Protein AF-V6JXW6-F1 (afdb_monomer)

InterPro domains:
  IPR002477 Peptidoglycan binding-like [PF01471] (4-45)
  IPR036365 PGBD-like superfamily [SSF47090] (4-45)
  IPR036366 PGBD superfamily [G3DSA:1.10.101.10] (1-52)

Secondary structure (DSSP, 8-state):
---------THHHHHHHHHHHHHHHHHT--SS-TT---HHHHHHHHHH----

Solvent-accessible surface area (backbone atoms only — not comparable to full-atom values): 3318 Å² total; per-residue (Å²): 134,88,76,90,83,88,88,74,70,71,64,56,58,54,54,48,24,53,50,43,27,51,51,29,62,78,70,69,57,70,92,34,63,84,30,49,89,35,71,61,52,46,54,53,50,54,70,72,48,71,77,131

Mean predicted aligned error: 9.55 Å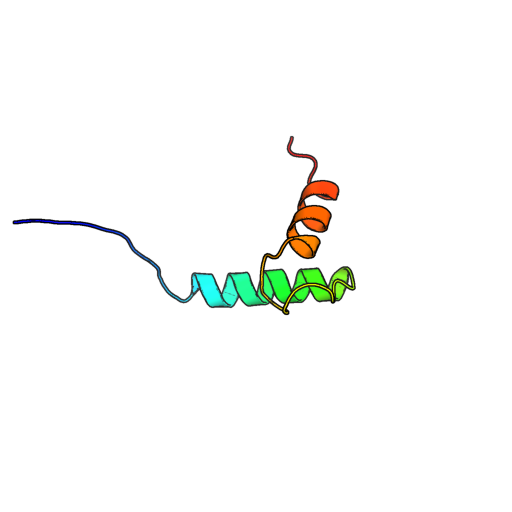

Nearest PDB structures (foldseek):
  2do1-assembly1_A  TM=3.984E-01  e=9.796E+00  Homo sapiens

Structure (mmCIF, N/CA/C/O backbone):
data_AF-V6JXW6-F1
#
_entry.id   AF-V6JXW6-F1
#
loop_
_atom_site.group_PDB
_atom_site.id
_atom_site.type_symbol
_atom_site.label_atom_id
_atom_site.label_alt_id
_atom_site.label_comp_id
_atom_site.label_asym_id
_atom_site.label_entity_id
_atom_site.label_seq_id
_atom_site.pdbx_PDB_ins_code
_atom_site.Cartn_x
_atom_site.Cartn_y
_atom_site.Cartn_z
_atom_site.occupancy
_atom_site.B_iso_or_equiv
_atom_site.auth_seq_id
_atom_site.auth_comp_id
_atom_site.auth_asym_id
_atom_site.auth_atom_id
_atom_site.pdbx_PDB_model_num
ATOM 1 N N . MET A 1 1 ? 8.969 29.476 -23.523 1.00 46.44 1 MET A N 1
ATOM 2 C CA . MET A 1 1 ? 7.634 29.346 -24.137 1.00 46.44 1 MET A CA 1
ATOM 3 C C . MET A 1 1 ? 7.302 27.870 -24.200 1.00 46.44 1 MET A C 1
ATOM 5 O O . MET A 1 1 ? 7.9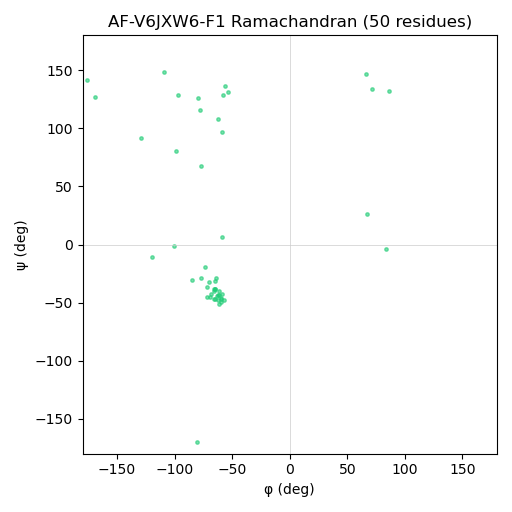40 27.200 -24.997 1.00 46.44 1 MET A O 1
ATOM 9 N N . ASN A 1 2 ? 6.309 27.447 -23.405 1.00 45.97 2 ASN A N 1
ATOM 10 C CA . ASN A 1 2 ? 5.439 26.284 -23.660 1.00 45.97 2 ASN A CA 1
ATOM 11 C C . ASN A 1 2 ? 6.112 24.897 -23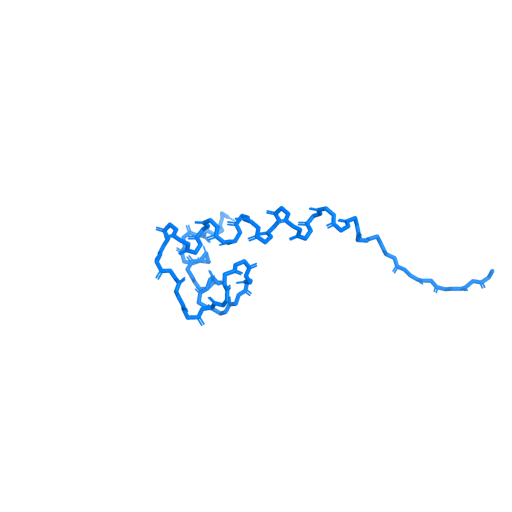.506 1.00 45.97 2 ASN A C 1
ATOM 13 O O . ASN A 1 2 ? 7.190 24.678 -24.032 1.00 45.97 2 ASN A O 1
ATOM 17 N N . LEU A 1 3 ? 5.544 23.894 -22.835 1.00 47.19 3 LEU A N 1
ATOM 18 C CA . LEU A 1 3 ? 4.182 23.681 -22.342 1.00 47.19 3 LEU A CA 1
ATOM 19 C C . LEU A 1 3 ? 4.252 22.444 -21.417 1.00 47.19 3 LEU A C 1
ATOM 21 O O . LEU A 1 3 ? 4.688 21.418 -21.922 1.00 47.19 3 LEU A O 1
ATOM 25 N N . TYR A 1 4 ? 3.776 22.532 -20.164 1.00 45.22 4 TYR A N 1
ATOM 26 C CA . TYR A 1 4 ? 3.170 21.409 -19.409 1.00 45.22 4 TYR A CA 1
ATOM 27 C C . TYR A 1 4 ? 4.083 20.209 -19.022 1.00 45.22 4 TYR A C 1
ATOM 29 O O . TYR A 1 4 ? 4.957 19.799 -19.770 1.00 45.22 4 TYR A O 1
ATOM 37 N N . ASP A 1 5 ? 3.923 19.510 -17.901 1.00 50.41 5 ASP A N 1
ATOM 38 C CA . ASP A 1 5 ? 3.141 19.698 -16.674 1.00 50.41 5 ASP A CA 1
ATOM 39 C C . ASP A 1 5 ? 3.523 18.532 -15.742 1.00 50.41 5 ASP A C 1
ATOM 41 O O . ASP A 1 5 ? 3.644 17.395 -16.195 1.00 50.41 5 ASP A O 1
ATOM 45 N N . ASP A 1 6 ? 3.629 18.836 -14.458 1.00 50.41 6 ASP A N 1
ATOM 46 C CA . ASP A 1 6 ? 3.476 17.934 -13.314 1.00 50.41 6 ASP A CA 1
ATOM 47 C C . ASP A 1 6 ? 4.632 17.081 -12.744 1.00 50.41 6 ASP A C 1
ATOM 49 O O . ASP A 1 6 ? 5.398 16.380 -13.409 1.00 50.41 6 ASP A O 1
ATOM 53 N N . GLN A 1 7 ? 4.684 17.197 -11.413 1.00 56.41 7 GLN A N 1
ATOM 54 C CA . GLN A 1 7 ? 5.556 16.596 -10.419 1.00 56.41 7 GLN A CA 1
ATOM 55 C C . GLN A 1 7 ? 5.112 15.165 -10.116 1.00 56.41 7 GLN A C 1
ATOM 57 O O . GLN A 1 7 ? 4.004 14.940 -9.640 1.00 56.41 7 GLN A O 1
ATOM 62 N N . ILE A 1 8 ? 6.015 14.197 -10.236 1.00 50.25 8 ILE A N 1
ATOM 63 C CA . ILE A 1 8 ? 5.866 12.933 -9.511 1.00 50.25 8 ILE A CA 1
ATOM 64 C C . ILE A 1 8 ? 7.191 12.685 -8.806 1.00 50.25 8 ILE A C 1
ATOM 66 O O . ILE A 1 8 ? 8.124 12.123 -9.377 1.00 50.25 8 ILE A O 1
ATOM 70 N N . ASP A 1 9 ? 7.284 13.151 -7.562 1.00 54.81 9 ASP A N 1
ATOM 71 C CA . ASP A 1 9 ? 8.325 12.721 -6.635 1.00 54.81 9 ASP A CA 1
ATOM 72 C C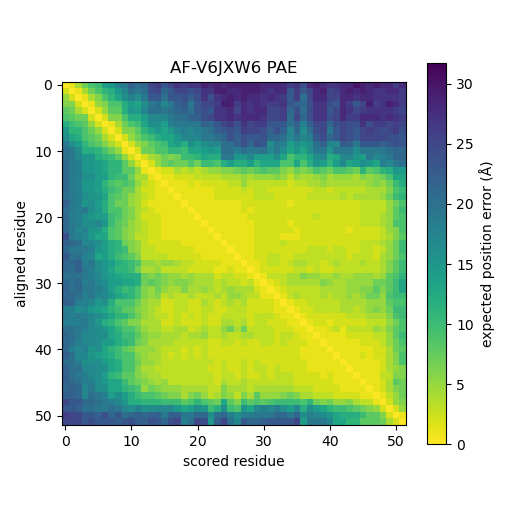 . ASP A 1 9 ? 8.186 11.201 -6.483 1.00 54.81 9 ASP A C 1
ATOM 74 O O . ASP A 1 9 ? 7.345 10.717 -5.725 1.00 54.81 9 ASP A O 1
ATOM 78 N N . GLY A 1 10 ? 8.970 10.426 -7.239 1.00 50.75 10 GLY A N 1
ATOM 79 C CA . GLY A 1 10 ? 8.927 8.954 -7.289 1.00 50.75 10 GLY A CA 1
ATOM 80 C C . GLY A 1 10 ? 9.164 8.235 -5.948 1.00 50.75 10 GLY A C 1
ATOM 81 O O . GLY A 1 10 ? 9.248 7.010 -5.905 1.00 50.75 10 GLY A O 1
ATOM 82 N N . ASP A 1 11 ? 9.264 8.972 -4.841 1.00 54.28 11 ASP A N 1
ATOM 83 C CA . ASP A 1 11 ? 9.167 8.448 -3.481 1.00 54.28 11 ASP A CA 1
ATOM 84 C C . ASP A 1 11 ? 7.723 8.156 -3.045 1.00 54.28 11 ASP A C 1
ATOM 86 O O . ASP A 1 11 ? 7.502 7.209 -2.287 1.00 54.28 11 ASP A O 1
ATOM 90 N N . TYR A 1 12 ? 6.724 8.874 -3.576 1.00 50.97 12 TYR A N 1
ATOM 91 C CA . TYR A 1 12 ? 5.314 8.586 -3.291 1.00 50.97 12 TYR A CA 1
ATOM 92 C C . TYR A 1 12 ? 4.899 7.218 -3.837 1.00 50.97 12 TYR A C 1
ATOM 94 O O . TYR A 1 12 ? 4.165 6.490 -3.176 1.00 50.97 12 TYR A O 1
ATOM 102 N N . THR A 1 13 ? 5.391 6.826 -5.016 1.00 62.53 13 THR A N 1
ATOM 103 C CA . THR A 1 13 ? 4.996 5.556 -5.641 1.00 62.53 13 THR A CA 1
ATOM 104 C C . THR A 1 13 ? 5.463 4.353 -4.829 1.00 62.53 13 THR A C 1
ATOM 106 O O . THR A 1 13 ? 4.682 3.428 -4.650 1.00 62.53 13 THR A O 1
ATOM 109 N N . ARG A 1 14 ? 6.680 4.382 -4.264 1.00 71.50 14 ARG A N 1
ATOM 110 C CA . ARG A 1 14 ? 7.194 3.284 -3.422 1.00 71.50 14 ARG A CA 1
ATOM 111 C C . ARG A 1 14 ? 6.454 3.177 -2.094 1.00 71.50 14 ARG A C 1
ATOM 113 O O . ARG A 1 14 ? 6.060 2.088 -1.703 1.00 71.50 14 ARG A O 1
ATOM 120 N N . GLN A 1 15 ? 6.224 4.303 -1.418 1.00 76.31 15 GLN A N 1
ATOM 121 C CA . GLN A 1 15 ? 5.507 4.302 -0.139 1.00 76.31 15 GLN A CA 1
ATOM 122 C C . GLN A 1 15 ? 4.045 3.870 -0.310 1.00 76.31 15 GLN A C 1
ATOM 124 O O . GLN A 1 15 ? 3.513 3.135 0.520 1.00 76.31 15 GLN A O 1
ATOM 129 N N . VAL A 1 16 ? 3.401 4.285 -1.406 1.00 80.62 16 VAL A N 1
ATOM 130 C CA . VAL A 1 16 ? 2.037 3.861 -1.746 1.00 80.62 16 VAL A CA 1
ATOM 131 C C . VAL A 1 16 ? 2.003 2.380 -2.117 1.00 80.62 16 VAL A C 1
ATOM 133 O O . VAL A 1 16 ? 1.121 1.669 -1.643 1.00 80.62 16 VAL A O 1
ATOM 136 N N . GLU A 1 17 ? 2.965 1.893 -2.901 1.00 84.19 17 GLU A N 1
ATOM 137 C CA . GLU A 1 17 ? 3.083 0.469 -3.235 1.00 84.19 17 GLU A CA 1
ATOM 138 C C . GLU A 1 17 ? 3.254 -0.383 -1.968 1.00 84.19 17 GLU A C 1
ATOM 140 O O . GLU A 1 17 ? 2.525 -1.354 -1.770 1.00 84.19 17 GLU A O 1
ATOM 145 N N . ASP A 1 18 ? 4.132 0.022 -1.050 1.00 85.69 18 ASP A N 1
ATOM 146 C CA . ASP A 1 18 ? 4.348 -0.680 0.218 1.00 85.69 18 ASP A CA 1
ATOM 147 C C . ASP A 1 18 ? 3.107 -0.653 1.125 1.00 85.69 18 ASP A C 1
ATOM 149 O O . ASP A 1 18 ? 2.769 -1.662 1.758 1.00 85.69 18 ASP A O 1
ATOM 153 N N . ALA A 1 19 ? 2.381 0.468 1.164 1.00 85.94 19 ALA A N 1
ATOM 154 C CA . ALA A 1 19 ? 1.130 0.584 1.908 1.00 85.94 19 ALA A CA 1
ATOM 155 C C . ALA A 1 19 ? 0.043 -0.339 1.332 1.00 85.94 19 ALA A C 1
ATOM 157 O O . ALA A 1 19 ? -0.594 -1.090 2.076 1.00 85.94 19 ALA A O 1
ATOM 158 N N . VAL A 1 20 ? -0.129 -0.342 0.005 1.00 86.50 20 VAL A N 1
ATOM 159 C CA . VAL A 1 20 ? -1.087 -1.213 -0.692 1.00 86.50 20 VAL A CA 1
ATOM 160 C C . VAL A 1 20 ? -0.726 -2.680 -0.484 1.00 86.50 20 VAL A C 1
ATOM 162 O O . VAL A 1 20 ? -1.595 -3.485 -0.149 1.00 86.50 20 VAL A O 1
ATOM 165 N N . ARG A 1 21 ? 0.558 -3.026 -0.594 1.00 87.12 21 ARG A N 1
ATOM 166 C CA . ARG A 1 21 ? 1.061 -4.377 -0.343 1.00 87.12 21 ARG A CA 1
ATOM 167 C C . ARG A 1 21 ? 0.764 -4.832 1.080 1.00 87.12 21 ARG A C 1
ATOM 169 O O . ARG A 1 21 ? 0.282 -5.945 1.281 1.00 87.12 21 ARG A O 1
ATOM 176 N N . THR A 1 22 ? 1.032 -3.981 2.065 1.00 90.19 22 THR A N 1
ATOM 177 C CA . THR A 1 22 ? 0.762 -4.282 3.477 1.00 90.19 22 THR A CA 1
ATOM 178 C C . THR A 1 22 ? -0.730 -4.514 3.711 1.00 90.19 22 THR A C 1
ATOM 180 O O . THR A 1 22 ? -1.110 -5.481 4.371 1.00 90.19 22 THR A O 1
ATOM 183 N N . TYR A 1 23 ? -1.581 -3.678 3.115 1.00 86.75 23 TYR A N 1
ATOM 184 C CA . TYR A 1 23 ? -3.031 -3.823 3.188 1.00 86.75 23 TYR A CA 1
ATOM 185 C C . TYR A 1 23 ? -3.521 -5.136 2.555 1.00 86.75 23 TYR A C 1
ATOM 187 O O . TYR A 1 23 ? -4.273 -5.884 3.183 1.00 86.75 23 TYR A O 1
ATOM 195 N N . GLN A 1 24 ? -3.050 -5.465 1.348 1.00 89.19 24 GLN A N 1
ATOM 196 C CA . GLN A 1 24 ? -3.399 -6.712 0.660 1.00 89.19 24 GLN A CA 1
ATOM 197 C C . GLN A 1 24 ? -3.008 -7.942 1.483 1.00 89.19 24 GLN A C 1
ATOM 199 O O . GLN A 1 24 ? -3.815 -8.861 1.618 1.00 89.19 24 GLN A O 1
ATOM 204 N N . LEU A 1 25 ? -1.819 -7.942 2.097 1.00 90.69 25 LEU A N 1
ATOM 205 C CA . LEU A 1 25 ? -1.383 -9.021 2.987 1.00 90.69 25 LEU A CA 1
ATOM 206 C C . LEU A 1 25 ? -2.279 -9.139 4.227 1.00 90.69 25 LEU A C 1
ATOM 208 O O . LEU A 1 25 ? -2.691 -10.243 4.576 1.00 90.69 25 LEU A O 1
ATOM 212 N N . ALA A 1 26 ? -2.632 -8.019 4.862 1.00 89.44 26 ALA A N 1
ATOM 213 C CA . ALA A 1 26 ? -3.497 -8.004 6.043 1.00 89.44 26 ALA A CA 1
ATOM 214 C C . ALA A 1 26 ? -4.924 -8.511 5.757 1.00 89.44 26 ALA A C 1
ATOM 216 O O . ALA A 1 26 ? -5.578 -9.056 6.648 1.00 89.44 26 ALA A O 1
ATOM 217 N N . ARG A 1 27 ? -5.411 -8.337 4.523 1.00 86.31 27 ARG A N 1
ATOM 218 C CA . ARG A 1 27 ? -6.744 -8.776 4.075 1.00 86.31 27 ARG A CA 1
ATOM 219 C C . ARG A 1 27 ? -6.743 -10.079 3.271 1.00 86.31 27 ARG A C 1
ATOM 221 O O . ARG A 1 27 ? -7.810 -10.549 2.892 1.00 86.31 27 ARG A O 1
ATOM 228 N N . GLY A 1 28 ? -5.576 -10.681 3.034 1.00 89.81 28 GLY A N 1
ATOM 229 C CA . GLY A 1 28 ? -5.443 -11.920 2.262 1.00 89.81 28 GLY A CA 1
ATOM 230 C C . GLY A 1 28 ? -5.794 -11.779 0.775 1.00 89.81 28 GLY A C 1
ATOM 231 O O . GLY A 1 28 ? -6.206 -12.755 0.149 1.00 89.81 28 GLY A O 1
ATOM 232 N N . ILE A 1 29 ? -5.650 -10.579 0.207 1.00 87.38 29 ILE A N 1
ATOM 233 C CA . ILE A 1 29 ? -5.949 -10.290 -1.201 1.00 87.38 29 ILE A CA 1
ATOM 234 C C . ILE A 1 29 ? -4.793 -10.804 -2.063 1.00 87.38 29 ILE A C 1
ATOM 236 O O . ILE A 1 29 ? -3.672 -10.313 -1.957 1.00 87.38 29 ILE A O 1
ATOM 240 N N . GLN A 1 30 ? -5.073 -11.793 -2.913 1.00 84.75 30 GLN A N 1
ATOM 241 C CA . GLN A 1 30 ? -4.088 -12.428 -3.805 1.00 84.75 30 GLN A CA 1
ATOM 242 C C . GLN A 1 30 ? -4.439 -12.285 -5.293 1.00 84.75 30 GLN A C 1
ATOM 244 O O . GLN A 1 30 ? -3.609 -12.585 -6.147 1.00 84.75 30 GLN A O 1
ATOM 249 N N . ASP A 1 31 ? -5.656 -11.825 -5.601 1.00 83.56 31 ASP A N 1
ATOM 250 C CA . ASP A 1 31 ? -6.148 -11.669 -6.976 1.00 83.56 31 ASP A CA 1
ATOM 251 C C . ASP A 1 31 ? -5.512 -10.475 -7.708 1.00 83.56 31 ASP A C 1
ATOM 253 O O . ASP A 1 31 ? -5.534 -10.417 -8.936 1.00 83.56 31 ASP A O 1
ATOM 257 N N . ASP A 1 32 ? -4.938 -9.529 -6.960 1.00 80.94 32 ASP A N 1
ATOM 258 C CA . ASP A 1 32 ? -4.198 -8.387 -7.492 1.00 80.94 32 ASP A CA 1
ATOM 259 C C . ASP A 1 32 ? -2.699 -8.542 -7.197 1.00 80.94 32 ASP A C 1
ATOM 261 O O . ASP A 1 32 ? -2.301 -9.078 -6.159 1.00 80.94 32 ASP A O 1
ATOM 265 N N . THR A 1 33 ? -1.850 -8.018 -8.085 1.00 84.12 33 THR A N 1
ATOM 266 C CA . THR A 1 33 ? -0.405 -7.927 -7.840 1.00 84.12 33 THR A CA 1
ATOM 267 C C . THR A 1 33 ? -0.135 -7.165 -6.539 1.00 84.12 33 THR A C 1
ATOM 269 O O . THR A 1 33 ? -0.746 -6.123 -6.280 1.00 84.12 33 THR A O 1
ATOM 272 N N . LEU A 1 34 ? 0.800 -7.671 -5.728 1.00 81.00 34 LEU A N 1
AT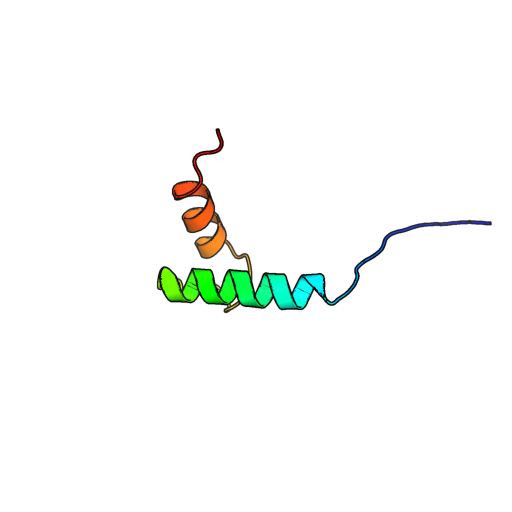OM 273 C CA . LEU A 1 34 ? 1.195 -7.018 -4.482 1.00 81.00 34 LEU A CA 1
ATOM 274 C C . LEU A 1 34 ? 1.69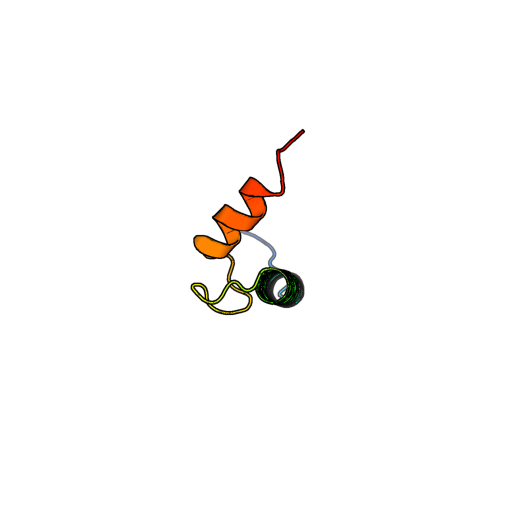0 -5.592 -4.746 1.00 81.00 34 LEU A C 1
ATOM 276 O O . LEU A 1 34 ? 2.545 -5.384 -5.601 1.00 81.00 34 LEU A O 1
ATOM 280 N N . GLY A 1 35 ? 1.140 -4.633 -4.007 1.00 81.94 35 GLY A N 1
ATOM 281 C CA . GLY A 1 35 ? 1.430 -3.208 -4.145 1.00 81.94 35 GLY A CA 1
ATOM 282 C C . GLY A 1 35 ? 0.639 -2.495 -5.243 1.00 81.94 35 GLY A C 1
ATOM 283 O O . GLY A 1 35 ? 0.693 -1.272 -5.349 1.00 81.94 35 GLY A O 1
ATOM 284 N N . VAL A 1 36 ? -0.165 -3.224 -6.023 1.00 85.88 36 VAL A N 1
ATOM 285 C CA . VAL A 1 36 ? -0.999 -2.648 -7.081 1.00 85.88 36 VAL A CA 1
ATOM 286 C C . VAL A 1 36 ? -2.423 -2.426 -6.585 1.00 85.88 36 VAL A C 1
ATOM 288 O O . VAL A 1 36 ? -3.097 -3.334 -6.094 1.00 85.88 36 VAL A O 1
ATOM 291 N N . TYR A 1 37 ? -2.924 -1.205 -6.779 1.00 80.25 37 TYR A N 1
ATOM 292 C CA . TYR A 1 37 ? -4.313 -0.850 -6.490 1.00 80.25 37 TYR A CA 1
ATOM 293 C C . TYR A 1 37 ? -5.272 -1.364 -7.579 1.00 80.25 37 TYR A C 1
ATOM 295 O O . TYR A 1 37 ? -5.838 -0.603 -8.372 1.00 80.25 37 TYR A O 1
ATOM 303 N N . GLY A 1 38 ? -5.407 -2.688 -7.645 1.00 83.44 38 GLY A N 1
ATOM 304 C CA . GLY A 1 38 ? -6.287 -3.393 -8.567 1.00 83.44 38 GLY A CA 1
ATOM 305 C C . GLY A 1 38 ? -7.746 -3.439 -8.107 1.00 83.44 38 GLY A C 1
ATOM 306 O O . GLY A 1 38 ? -8.174 -2.720 -7.199 1.00 83.44 38 GLY A O 1
ATOM 307 N N . ARG A 1 39 ? -8.558 -4.250 -8.793 1.00 87.75 39 ARG A N 1
ATOM 308 C CA . ARG A 1 39 ? -10.016 -4.275 -8.578 1.00 87.75 39 ARG A CA 1
ATOM 309 C C . ARG A 1 39 ? -10.392 -4.922 -7.247 1.00 87.75 39 ARG A C 1
ATOM 311 O O . ARG A 1 39 ? -11.354 -4.469 -6.626 1.00 87.75 39 ARG A O 1
ATOM 318 N N . ALA A 1 40 ? -9.674 -5.960 -6.825 1.00 85.12 40 ALA A N 1
ATOM 319 C CA . ALA A 1 40 ? -9.943 -6.650 -5.569 1.00 85.12 40 ALA A CA 1
ATOM 320 C C . ALA A 1 40 ? -9.530 -5.776 -4.377 1.00 85.12 40 ALA A C 1
ATOM 322 O O . ALA A 1 40 ? -10.331 -5.575 -3.462 1.00 85.12 40 ALA A O 1
ATOM 323 N N . THR A 1 41 ? -8.346 -5.159 -4.446 1.00 85.62 41 THR A N 1
ATOM 324 C C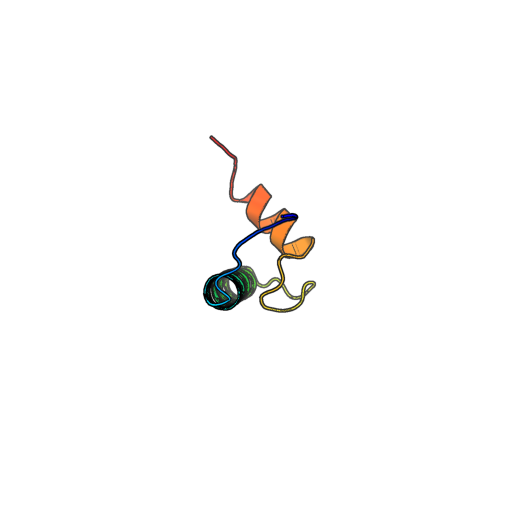A . THR A 1 41 ? -7.864 -4.175 -3.470 1.00 85.62 41 THR A CA 1
ATOM 325 C C . THR A 1 41 ? -8.836 -3.008 -3.337 1.00 85.62 41 THR A C 1
ATOM 327 O O . THR A 1 41 ? -9.226 -2.670 -2.222 1.00 85.62 41 THR A O 1
ATOM 330 N N . ARG A 1 42 ? -9.289 -2.431 -4.460 1.00 85.75 42 ARG A N 1
ATOM 331 C CA . ARG A 1 42 ? -10.255 -1.324 -4.469 1.00 85.75 42 ARG A CA 1
ATOM 332 C C . ARG A 1 42 ? -11.570 -1.694 -3.801 1.00 85.75 42 ARG A C 1
ATOM 334 O O . ARG A 1 42 ? -12.034 -0.968 -2.934 1.00 85.75 42 ARG A O 1
ATOM 341 N N . LYS A 1 43 ? -12.152 -2.834 -4.177 1.00 87.50 43 LYS A N 1
ATOM 342 C CA . LYS A 1 43 ? -13.425 -3.294 -3.613 1.00 87.50 43 LYS A CA 1
ATOM 343 C C . LYS A 1 43 ? -13.328 -3.522 -2.102 1.00 87.50 43 LYS A C 1
ATOM 345 O O . LYS A 1 43 ? -14.269 -3.190 -1.391 1.00 87.50 43 LYS A O 1
ATOM 350 N N . SER A 1 44 ? -12.219 -4.090 -1.624 1.00 85.88 44 SER A N 1
ATOM 351 C CA . SER A 1 44 ? -11.986 -4.291 -0.189 1.00 85.88 44 SER A CA 1
ATOM 352 C C . SER A 1 44 ? -11.841 -2.958 0.541 1.00 85.88 44 SER A C 1
ATOM 354 O O . SER A 1 44 ? -12.499 -2.748 1.556 1.00 85.88 44 SER A O 1
ATOM 356 N N . LEU A 1 45 ? -11.034 -2.042 -0.008 1.00 85.12 45 LEU A N 1
ATOM 357 C CA . LEU A 1 45 ? -10.796 -0.735 0.595 1.00 85.12 45 LEU A CA 1
ATOM 358 C C . LEU A 1 45 ? -12.100 0.062 0.685 1.00 85.12 45 LEU A C 1
ATOM 360 O O . LEU A 1 45 ? -12.465 0.495 1.767 1.00 85.12 45 LEU A O 1
ATOM 364 N N . GLU A 1 46 ? -12.844 0.174 -0.417 1.00 85.88 46 GLU A N 1
ATOM 365 C CA . GLU A 1 46 ? -14.110 0.916 -0.481 1.00 85.88 46 GLU A CA 1
ATOM 366 C C . GLU A 1 46 ? -15.213 0.298 0.395 1.00 85.88 46 GLU A C 1
ATOM 368 O O . GLU A 1 46 ? -16.051 1.022 0.927 1.00 85.88 46 GLU A O 1
ATOM 373 N N . ALA A 1 47 ? -15.217 -1.025 0.587 1.00 84.69 47 ALA A N 1
ATOM 374 C CA . ALA A 1 47 ? -16.146 -1.679 1.510 1.00 84.69 47 ALA A CA 1
ATOM 375 C C . ALA A 1 47 ? -15.824 -1.382 2.985 1.00 84.69 47 ALA A C 1
ATOM 377 O O . ALA A 1 47 ? -16.730 -1.327 3.816 1.00 84.69 47 ALA A O 1
ATOM 378 N N . GLU A 1 48 ? -14.545 -1.203 3.317 1.00 82.25 48 GLU A N 1
ATOM 379 C CA . GLU A 1 48 ? -14.087 -0.872 4.670 1.00 82.25 48 GLU A CA 1
ATOM 380 C C . GLU A 1 48 ? -14.146 0.631 4.955 1.00 82.25 48 GLU A C 1
ATOM 382 O O . GLU A 1 48 ? -14.381 1.043 6.091 1.00 82.25 48 GLU A O 1
ATOM 387 N N . THR A 1 49 ? -13.975 1.456 3.926 1.00 73.81 49 THR A N 1
ATOM 388 C CA . THR A 1 49 ? -14.094 2.907 4.000 1.00 73.81 49 THR A CA 1
ATOM 389 C C . THR A 1 49 ? -15.470 3.319 3.497 1.00 73.81 49 THR A C 1
ATOM 391 O O . THR A 1 49 ? -15.629 3.765 2.362 1.00 73.81 49 THR A O 1
ATOM 394 N N . SER A 1 50 ? -16.488 3.206 4.352 1.00 64.19 50 SER A N 1
ATOM 395 C CA . SER A 1 50 ? -17.681 4.032 4.155 1.00 64.19 50 SER A CA 1
ATOM 396 C C . SER A 1 50 ? -17.237 5.487 4.298 1.00 64.19 50 SER A C 1
ATOM 398 O O . SER A 1 50 ? -16.852 5.902 5.391 1.00 64.19 50 SER A O 1
ATOM 400 N N . ALA A 1 51 ? -17.187 6.223 3.186 1.00 57.00 51 ALA A N 1
ATOM 401 C CA . ALA A 1 51 ? -16.884 7.648 3.215 1.00 57.00 51 ALA A CA 1
ATOM 402 C C . ALA A 1 51 ? -17.847 8.350 4.199 1.00 57.00 51 ALA A C 1
ATOM 404 O O . ALA A 1 51 ? -19.047 8.058 4.140 1.00 57.00 51 ALA A O 1
ATOM 405 N N . PRO A 1 52 ? -17.360 9.199 5.123 1.00 53.78 52 PRO A N 1
ATOM 406 C CA . PRO A 1 52 ? -18.229 10.077 5.900 1.00 53.78 52 PRO A CA 1
ATOM 407 C C . PRO A 1 52 ? -18.928 11.117 5.014 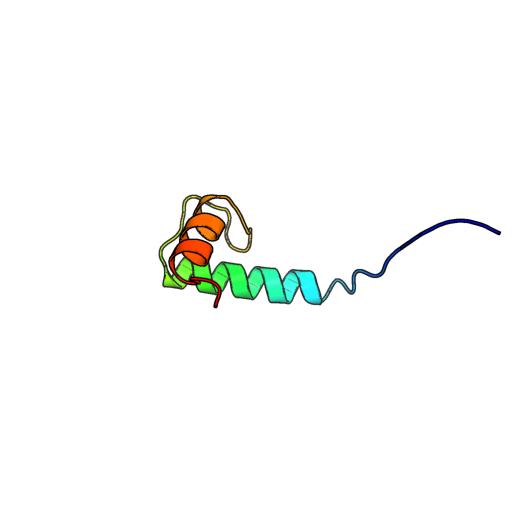1.00 53.78 52 PRO A C 1
ATOM 409 O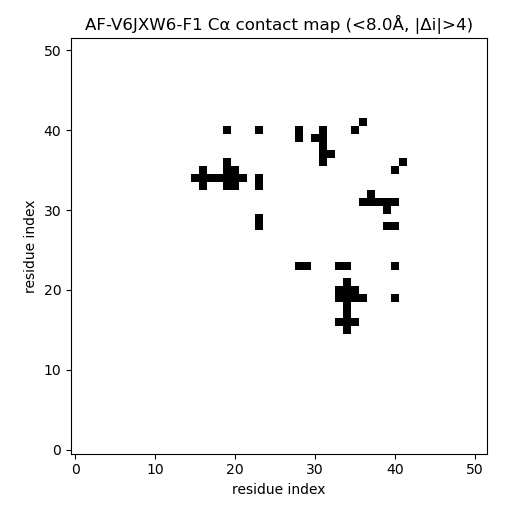 O . PRO A 1 52 ? -18.352 11.497 3.967 1.00 53.78 52 PRO A O 1
#

Sequence (52 aa):
MNLYDDQIDGDYTRQVEDAVRTYQLARGIQDDTLGVYGRATRKSLEAETSAP

Radius of gyration: 14.68 Å; Cα contacts (8 Å, |Δi|>4): 31; chains: 1; bounding box: 27×42×30 Å

pLDDT: mean 74.68, std 15.46, range [45.22, 90.69]

Organism: NCBI:txid1352936

Foldseek 3Di:
DDDDDDDDPVVVLVVQLVVLLVQCVVVVPDVDDRSDCDDSSVVVVCVVDPDD